Protein AF-A0A6C0HRS6-F1 (afdb_monomer)

Radius of gyration: 24.07 Å; Cα contacts (8 Å, |Δi|>4): 142; chains: 1; bounding box: 52×28×75 Å

pLDDT: mean 89.64, std 7.93, range [57.81, 97.31]

InterPro domains:
  IPR013766 Thioredoxin domain [PF00085] (24-124)
  IPR013766 Thioredoxin domain [PS51352] (4-128)
  IPR036249 Thioredoxin-like superfamily [SSF52833] (30-125)
  IPR051063 Protein Disulfide Isomerase [PTHR45672] (32-127)

Foldseek 3Di:
DDPVVVVVVVVVVVVVVVVVVVVVVVPPPPDQWEKEKEWEAEPPDPLVVVLVVQVVVLVVVPQDDPRYGYHYDYQYPNDPDPVSVVVCVVLVPPDPGWMWMATPNDIDTQPDRNGSVSVVVVCNVVHD

Nearest PDB structures (foldseek):
  7qpd-assembly1_E  TM=7.306E-01  e=5.560E-06  Homo sapiens
  4ekz-assembly1_A  TM=7.295E-01  e=5.552E-05  Homo sapiens
  5gu6-assembly1_A  TM=6.820E-01  e=5.552E-05  Homo sapiens
  2fwe-assembly1_A  TM=6.607E-01  e=1.813E-04  Escherichia coli
  3fk8-assembly1_A  TM=5.839E-01  e=8.225E-04  Xylella fastidiosa Temecula1

Sequence (128 aa):
MNIYLLGFFVFLLVLVIVGFYFLYKKQVPKGEKKAEFLFFYTDWCPHCTSAKPEWAAFKKETTTVNGYTITYNDVNCTKESATSESMMEKYKVEGFPTIKLVVNGKVYDFDSKPTKQNLTQFVNNTLH

Secondary structure (DSSP, 8-state):
--HHHHHHHHHHHHHHHHHHHHHHHHHS----EEEEEEEEE-SS-HHHHHHHHHHHHHHHH-SEETTEEEEEEEEE-SS--HHHHHHHHHHT--SSSEEEEEETTEEEE--S---HHHHHHHHHHH--

Organism: NCBI:txid1070528

Solvent-accessible surface area (backbone atoms only — not comparable to full-atom values): 7394 Å² total; per-residue (Å²): 133,60,71,67,59,55,51,50,52,52,51,51,50,50,52,51,51,53,50,49,52,54,55,52,62,70,70,54,72,82,69,83,43,54,33,39,38,38,40,39,33,41,88,81,42,73,66,26,64,66,27,50,61,28,48,52,55,39,56,74,75,52,51,66,53,83,77,24,45,50,45,79,45,80,43,65,56,67,63,86,36,77,68,46,51,52,50,32,60,76,67,67,60,89,62,71,59,38,43,37,40,37,44,90,90,44,79,44,82,58,93,64,75,61,38,39,68,52,52,54,52,50,48,59,72,70,49,118

Structure (mmCIF, N/CA/C/O backbone):
data_AF-A0A6C0HRS6-F1
#
_entry.id   AF-A0A6C0HRS6-F1
#
loop_
_atom_site.group_PDB
_atom_site.id
_atom_site.type_symbol
_atom_site.label_atom_id
_atom_site.label_alt_id
_atom_site.label_comp_id
_atom_site.label_asym_id
_atom_site.label_entity_id
_atom_site.label_seq_id
_atom_site.pdbx_PDB_ins_code
_atom_site.Cartn_x
_atom_site.Cartn_y
_atom_site.Cartn_z
_atom_site.occupancy
_atom_site.B_iso_or_equiv
_atom_site.auth_seq_id
_atom_site.auth_comp_id
_atom_site.auth_asym_id
_atom_site.auth_atom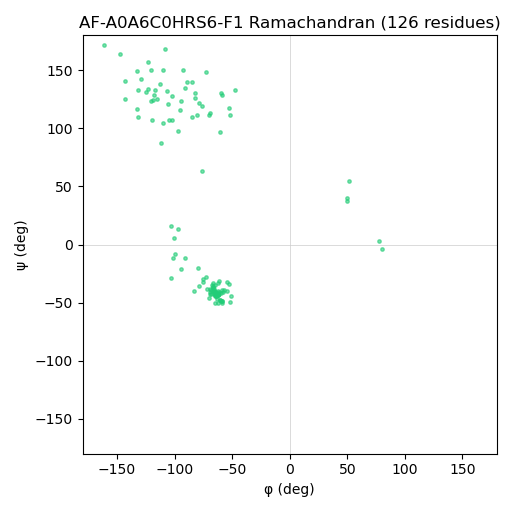_id
_atom_site.pdbx_PDB_model_num
ATOM 1 N N . MET A 1 1 ? -28.149 8.549 60.257 1.00 63.62 1 MET A N 1
ATOM 2 C CA . MET A 1 1 ? -27.810 8.877 58.854 1.00 63.62 1 MET A CA 1
ATOM 3 C C . MET A 1 1 ? -28.932 8.348 57.976 1.00 63.62 1 MET A C 1
ATOM 5 O O . MET A 1 1 ? -29.231 7.166 58.065 1.00 63.62 1 MET A O 1
ATOM 9 N N . ASN A 1 2 ? -29.640 9.217 57.256 1.00 83.12 2 ASN A N 1
ATOM 10 C CA . ASN A 1 2 ? -30.892 8.866 56.583 1.00 83.12 2 ASN A CA 1
ATOM 11 C C . ASN A 1 2 ? -30.600 8.112 55.270 1.00 83.12 2 ASN A C 1
ATOM 13 O O . ASN A 1 2 ? -29.908 8.656 54.412 1.00 83.12 2 ASN A O 1
ATOM 17 N N . ILE A 1 3 ? -31.100 6.882 55.108 1.00 83.44 3 ILE A N 1
ATOM 18 C CA . ILE A 1 3 ? -30.847 6.023 53.929 1.00 83.44 3 ILE A CA 1
ATOM 19 C C . ILE A 1 3 ? -31.208 6.733 52.608 1.00 83.44 3 ILE A C 1
ATOM 21 O O . ILE A 1 3 ? -30.515 6.587 51.603 1.00 83.44 3 ILE A O 1
ATOM 25 N N . TYR A 1 4 ? -32.228 7.595 52.645 1.00 88.69 4 TYR A N 1
ATOM 26 C CA . TYR A 1 4 ? -32.665 8.414 51.514 1.00 88.69 4 TYR A CA 1
ATOM 27 C C . TYR A 1 4 ? -31.629 9.469 51.099 1.00 88.69 4 TYR A C 1
ATOM 29 O O . TYR A 1 4 ? -31.484 9.757 49.914 1.00 88.69 4 TYR A O 1
ATOM 37 N N . LEU A 1 5 ? -30.863 10.008 52.053 1.00 87.19 5 LEU A N 1
ATOM 38 C CA . LEU A 1 5 ? -29.814 10.994 51.786 1.00 87.19 5 LEU A CA 1
ATOM 39 C C . LEU A 1 5 ? -28.611 10.348 51.085 1.00 87.19 5 LEU A C 1
ATOM 41 O O . LEU A 1 5 ? -28.045 10.934 50.167 1.00 87.19 5 LEU A O 1
ATOM 45 N N . LEU A 1 6 ? -28.262 9.117 51.478 1.00 86.62 6 LEU A N 1
ATOM 46 C CA . LEU A 1 6 ? -27.202 8.342 50.831 1.00 86.62 6 LEU A CA 1
ATOM 47 C C . LEU A 1 6 ? -27.608 7.933 49.406 1.00 86.62 6 LEU A C 1
ATOM 49 O O . LEU A 1 6 ? -26.814 8.076 48.479 1.00 86.62 6 LEU A O 1
ATOM 53 N N . GLY A 1 7 ? -28.860 7.502 49.214 1.00 87.69 7 GLY A N 1
ATOM 54 C CA . GLY A 1 7 ? -29.401 7.163 47.894 1.00 87.69 7 GLY A CA 1
ATOM 55 C C . GLY A 1 7 ? -29.431 8.354 46.932 1.00 87.69 7 GLY A C 1
ATOM 56 O O . GLY A 1 7 ? -29.034 8.218 45.776 1.00 87.69 7 GLY A O 1
ATOM 57 N N . PHE A 1 8 ? -29.818 9.538 47.418 1.00 92.50 8 PHE A N 1
ATOM 58 C CA . PHE A 1 8 ? -29.780 10.770 46.626 1.00 92.50 8 PHE A CA 1
ATOM 59 C C . PHE A 1 8 ? -28.353 11.131 46.200 1.00 92.50 8 PHE A C 1
ATOM 61 O O . PHE A 1 8 ? -28.124 11.455 45.037 1.00 92.50 8 PHE A O 1
ATOM 68 N N . PHE A 1 9 ? -27.383 11.015 47.112 1.00 92.12 9 PHE A N 1
ATOM 69 C CA . PHE A 1 9 ? -25.986 11.327 46.812 1.00 92.12 9 PHE A CA 1
ATOM 70 C C . PHE A 1 9 ? -25.400 10.380 45.760 1.00 92.12 9 PHE A C 1
ATOM 72 O O . PHE A 1 9 ? -24.741 10.838 44.832 1.00 92.12 9 PHE A O 1
ATOM 79 N N . VAL A 1 10 ? -25.694 9.078 45.854 1.00 92.56 10 VAL A N 1
ATOM 80 C CA . VAL A 1 10 ? -25.269 8.074 44.865 1.00 92.56 10 VAL A CA 1
ATOM 81 C C . VAL A 1 10 ? -25.908 8.339 43.504 1.00 92.56 10 VAL A C 1
ATOM 83 O O . VAL A 1 10 ? -25.214 8.317 42.492 1.00 92.56 10 VAL A O 1
ATOM 86 N N . PHE A 1 11 ? -27.206 8.644 43.464 1.00 93.25 11 PHE A N 1
ATOM 87 C CA . PHE A 1 11 ? -27.900 8.960 42.216 1.00 93.25 11 PHE A CA 1
ATOM 88 C C . PHE A 1 11 ? -27.320 10.208 41.539 1.00 93.25 11 PHE A C 1
ATOM 90 O O . PHE A 1 11 ? -27.067 10.201 40.336 1.00 93.25 11 PHE A O 1
ATOM 97 N N . LEU A 1 12 ? -27.032 11.254 42.315 1.00 92.50 12 LEU A N 1
ATOM 98 C CA . LEU A 1 12 ? -26.431 12.487 41.812 1.00 92.50 12 LEU A CA 1
ATOM 99 C C . LEU A 1 12 ? -25.003 12.240 41.301 1.00 92.50 12 LEU A C 1
ATOM 101 O O . LEU A 1 12 ? -24.641 12.738 40.239 1.00 92.50 12 LEU A O 1
ATOM 105 N N . LEU A 1 13 ? -24.230 11.390 41.982 1.00 93.06 13 LEU A N 1
ATOM 106 C CA . LEU A 1 13 ? -22.906 10.948 41.532 1.00 93.06 13 LEU A CA 1
ATOM 107 C C . LEU A 1 13 ? -22.987 10.183 40.204 1.00 93.06 13 LEU A C 1
ATOM 109 O O . LEU A 1 13 ? -22.210 10.457 39.294 1.00 93.06 13 LEU A O 1
ATOM 113 N N . VAL A 1 14 ? -23.958 9.278 40.055 1.00 94.19 14 VAL A N 1
ATOM 114 C CA . VAL A 1 14 ? -24.191 8.543 38.803 1.00 94.19 14 VAL A CA 1
ATOM 115 C C . VAL A 1 14 ? -24.588 9.496 37.678 1.00 94.19 14 VAL A C 1
ATOM 117 O O . VAL A 1 14 ? -24.040 9.390 36.585 1.00 94.19 14 VAL A O 1
ATOM 120 N N . LEU A 1 15 ? -25.474 10.463 37.930 1.00 93.62 15 LEU A N 1
ATOM 121 C CA . LEU A 1 15 ? -25.848 11.465 36.928 1.00 93.62 15 LEU A CA 1
ATOM 122 C C . LEU A 1 15 ? -24.661 12.334 36.506 1.00 93.62 15 LEU A C 1
ATOM 124 O O . LEU A 1 15 ? -24.497 12.604 35.317 1.00 93.62 15 LEU A O 1
ATOM 128 N N . VAL A 1 16 ? -23.808 12.729 37.452 1.00 94.00 16 VAL A N 1
ATOM 129 C CA . VAL A 1 16 ? -22.580 13.478 37.161 1.00 94.00 16 VAL A CA 1
ATOM 130 C C . VAL A 1 16 ? -21.607 12.625 36.348 1.00 94.00 16 VAL A C 1
ATOM 132 O O . VAL A 1 16 ? -21.085 13.109 35.349 1.00 94.00 16 VAL A O 1
ATOM 135 N N . ILE A 1 17 ? -21.409 11.351 36.700 1.00 92.81 17 ILE A N 1
ATOM 136 C CA . ILE A 1 17 ? -20.534 10.427 35.960 1.00 92.81 17 ILE A CA 1
ATOM 137 C C . ILE A 1 17 ? -21.060 10.189 34.541 1.00 92.81 17 ILE A C 1
ATOM 139 O O . ILE A 1 17 ? -20.293 10.274 33.586 1.00 92.81 17 ILE A O 1
ATOM 143 N N . VAL A 1 18 ? -22.358 9.922 34.377 1.00 92.31 18 VAL A N 1
ATOM 144 C CA . VAL A 1 18 ? -22.983 9.691 33.065 1.00 92.31 18 VAL A CA 1
ATOM 145 C C . VAL A 1 18 ? -22.943 10.962 32.219 1.00 92.31 18 VAL A C 1
ATOM 147 O O . VAL A 1 18 ? -22.597 10.904 31.039 1.00 92.31 18 VAL A O 1
ATOM 150 N N . GLY A 1 19 ? -23.233 12.119 32.819 1.00 91.12 19 GLY A N 1
ATOM 151 C CA . GLY A 1 19 ? -23.128 13.418 32.161 1.00 91.12 19 GLY A CA 1
ATOM 152 C C . GLY A 1 19 ? -21.700 13.703 31.701 1.00 91.12 19 GLY A C 1
ATOM 153 O O . GLY A 1 19 ? -21.480 14.036 30.538 1.00 91.12 19 GLY A O 1
ATOM 154 N N . PHE A 1 20 ? -20.715 13.490 32.574 1.00 88.69 20 PHE A N 1
ATOM 155 C CA . PHE A 1 20 ? -19.303 13.671 32.249 1.00 88.69 20 PHE A CA 1
ATOM 156 C C . PHE A 1 20 ? -18.828 12.681 31.177 1.00 88.69 20 PHE A C 1
ATOM 158 O O . PHE A 1 20 ? -18.142 13.082 30.242 1.00 88.69 20 PHE A O 1
ATOM 165 N N . TYR A 1 21 ? -19.261 11.417 31.234 1.00 87.88 21 TYR A N 1
ATOM 166 C CA . TYR A 1 21 ? -18.993 10.409 30.204 1.00 87.88 21 TYR A CA 1
ATOM 167 C C . TYR A 1 21 ? -19.552 10.828 28.834 1.00 87.88 21 TYR A C 1
ATOM 169 O O . TYR A 1 21 ? -18.881 10.693 27.807 1.00 87.88 21 TYR A O 1
ATOM 177 N N . PHE A 1 22 ? -20.760 11.395 28.806 1.00 87.81 22 PHE A N 1
ATOM 178 C CA . PHE A 1 22 ? -21.386 11.875 27.575 1.00 87.81 22 PHE A CA 1
ATOM 179 C C . PHE A 1 22 ? -20.679 13.117 27.008 1.00 87.81 22 PHE A C 1
ATOM 181 O O . PHE A 1 22 ? -20.454 13.204 25.798 1.00 87.81 22 PHE A O 1
ATOM 188 N N . LEU A 1 23 ? -20.273 14.054 27.873 1.00 85.81 23 LEU A N 1
ATOM 189 C CA . LEU A 1 23 ? -19.489 15.232 27.487 1.00 85.81 23 LEU A CA 1
ATOM 190 C C . LEU A 1 23 ? -18.095 14.850 26.972 1.00 85.81 23 LEU A C 1
ATOM 192 O O . LEU A 1 23 ? -17.666 15.375 25.944 1.00 85.81 23 LEU A O 1
ATOM 196 N N . TYR A 1 24 ? -17.435 13.886 27.618 1.00 81.00 24 TYR A N 1
ATOM 197 C CA . TYR A 1 24 ? -16.139 13.355 27.199 1.00 81.00 24 TYR A CA 1
ATOM 198 C C . TYR A 1 24 ? -16.215 12.742 25.794 1.00 81.00 24 TYR A C 1
ATOM 200 O O . TYR A 1 24 ? -15.433 13.102 24.917 1.00 81.00 24 TYR A O 1
ATOM 208 N N . LYS A 1 25 ? -17.226 11.905 25.517 1.00 77.81 25 LYS A N 1
ATOM 209 C CA . LYS A 1 25 ? -17.429 11.300 24.187 1.00 77.81 25 LYS A CA 1
ATOM 210 C C . LYS A 1 25 ? -17.667 12.336 23.081 1.00 77.81 25 LYS A C 1
ATOM 212 O O . LYS A 1 25 ? -17.284 12.097 21.940 1.00 77.81 25 LYS A O 1
ATOM 217 N N . LYS A 1 26 ? -18.287 13.480 23.395 1.00 77.19 26 LYS A N 1
ATOM 218 C CA . LYS A 1 26 ? -18.566 14.547 22.417 1.00 77.19 26 LYS A CA 1
ATOM 219 C C . LYS A 1 26 ? -17.307 15.317 21.996 1.00 77.19 26 LYS A C 1
ATOM 221 O O . LYS A 1 26 ? -17.276 15.844 20.889 1.00 77.19 26 LYS A O 1
ATOM 226 N N . GLN A 1 27 ? -16.293 15.387 22.859 1.00 69.38 27 GLN A N 1
ATOM 227 C CA . GLN A 1 27 ? -15.038 16.096 22.586 1.00 69.38 27 GLN A CA 1
ATOM 228 C C . GLN A 1 27 ? -13.954 15.222 21.950 1.00 69.38 27 GLN A C 1
ATOM 230 O O . GLN A 1 27 ? -12.970 15.769 21.463 1.00 69.38 27 GLN A O 1
ATOM 235 N N . VAL A 1 28 ? -14.115 13.894 21.912 1.00 64.12 28 VAL A N 1
ATOM 236 C CA . VAL A 1 28 ? -13.189 13.022 21.180 1.00 64.12 28 VAL A CA 1
ATOM 237 C C . VAL A 1 28 ? -13.392 13.269 19.680 1.00 64.12 28 VAL A C 1
ATOM 239 O O . VAL A 1 28 ? -14.454 12.915 19.155 1.00 64.12 28 VAL A O 1
ATOM 242 N N . PRO A 1 29 ? -12.423 13.877 18.965 1.00 57.81 29 PRO A N 1
ATOM 243 C CA . PRO A 1 29 ? -12.537 14.039 17.527 1.00 57.81 29 PRO A CA 1
ATOM 244 C C . PRO A 1 29 ? -12.684 12.648 16.915 1.00 57.81 29 PRO A C 1
ATOM 246 O O . PRO A 1 29 ? -11.912 11.736 17.216 1.00 57.81 29 PRO A O 1
ATOM 249 N N . LYS A 1 30 ? -13.711 12.473 16.079 1.00 59.50 30 LYS A N 1
ATOM 250 C CA . LYS A 1 30 ? -13.896 11.269 15.268 1.00 59.50 30 LYS A CA 1
ATOM 251 C C . LYS A 1 30 ? -12.660 11.181 14.373 1.00 59.50 30 LYS A C 1
ATOM 253 O O . LYS A 1 30 ? -12.571 11.927 13.404 1.00 59.50 30 LYS A O 1
ATOM 258 N N . GLY A 1 31 ? -11.676 10.390 14.804 1.00 62.19 31 GLY A N 1
ATOM 259 C CA . GLY A 1 31 ? -10.326 10.394 14.249 1.00 62.19 31 GLY A CA 1
ATOM 260 C C . GLY A 1 31 ? -10.360 10.345 12.729 1.00 62.19 31 GLY A C 1
ATOM 261 O O . GLY A 1 31 ? -11.129 9.576 12.151 1.00 62.19 31 GLY A O 1
ATOM 262 N N . GLU A 1 32 ? -9.567 11.209 12.099 1.00 69.19 32 GLU A N 1
ATOM 263 C CA . GLU A 1 32 ? -9.405 11.232 10.652 1.00 69.19 32 GLU A CA 1
ATOM 264 C C . GLU A 1 32 ? -9.037 9.818 10.186 1.00 69.19 32 GLU A C 1
ATOM 266 O O . GLU A 1 32 ? -8.028 9.251 10.614 1.00 69.19 32 GLU A O 1
ATOM 271 N N . LYS A 1 33 ? -9.904 9.213 9.372 1.00 87.06 33 LYS A N 1
ATOM 272 C CA . LYS A 1 33 ? -9.693 7.863 8.861 1.00 87.06 33 LYS A CA 1
ATOM 273 C C . LYS A 1 33 ? -8.522 7.930 7.874 1.00 87.06 33 LYS A C 1
ATOM 275 O O . LYS A 1 33 ? -8.635 8.568 6.833 1.00 87.06 33 LYS A O 1
ATOM 280 N N . LYS A 1 34 ? -7.388 7.308 8.201 1.00 91.38 34 LYS A N 1
ATOM 281 C CA . LYS A 1 34 ? -6.186 7.308 7.349 1.00 91.38 34 LYS A CA 1
ATOM 282 C C . LYS A 1 34 ? -5.913 5.914 6.814 1.00 91.38 34 LYS A C 1
ATOM 284 O O . LYS A 1 34 ? -6.034 4.930 7.547 1.00 91.38 34 LYS A O 1
ATOM 289 N N . ALA A 1 35 ? -5.545 5.855 5.544 1.00 94.88 35 ALA A N 1
ATOM 290 C CA . ALA A 1 35 ? -5.102 4.646 4.879 1.00 94.88 35 ALA A CA 1
ATOM 291 C C . ALA A 1 35 ? -3.807 4.944 4.113 1.00 94.88 35 ALA A C 1
ATOM 293 O O . ALA A 1 35 ? -3.723 5.947 3.412 1.00 94.88 35 ALA A O 1
ATOM 294 N N . GLU A 1 36 ? -2.796 4.093 4.252 1.00 96.38 36 GLU A N 1
ATOM 295 C CA . GLU A 1 36 ? -1.504 4.253 3.585 1.00 96.38 36 GLU A CA 1
ATOM 296 C C . GLU A 1 36 ? -1.245 3.070 2.660 1.00 96.38 36 GLU A C 1
ATOM 298 O O . GLU A 1 36 ? -1.236 1.918 3.085 1.00 96.38 36 GLU A O 1
ATOM 303 N N . PHE A 1 37 ? -1.004 3.358 1.392 1.00 97.31 37 PHE A N 1
ATOM 304 C CA . PHE A 1 37 ? -0.531 2.387 0.427 1.00 97.31 37 PHE A CA 1
ATOM 305 C C . PHE A 1 37 ? 0.994 2.362 0.383 1.00 97.31 37 PHE A C 1
ATOM 307 O O . PHE A 1 37 ? 1.636 3.404 0.267 1.00 97.31 37 PHE A O 1
ATOM 314 N N . LEU A 1 38 ? 1.554 1.158 0.379 1.00 96.88 38 LEU A N 1
ATOM 315 C CA . LEU A 1 38 ? 2.977 0.891 0.232 1.00 96.88 38 LEU A CA 1
ATOM 316 C C . LEU A 1 38 ? 3.201 0.133 -1.072 1.00 96.88 38 LEU A C 1
ATOM 318 O O . LEU A 1 38 ? 2.595 -0.919 -1.275 1.00 96.88 38 LEU A O 1
ATOM 322 N N . PHE A 1 39 ? 4.072 0.647 -1.937 1.00 96.12 39 PHE A N 1
ATOM 323 C CA . PHE A 1 39 ? 4.454 -0.011 -3.183 1.00 96.12 39 PHE A CA 1
ATOM 324 C C . PHE A 1 39 ? 5.949 -0.289 -3.203 1.00 96.12 39 PHE A C 1
ATOM 326 O O . PHE A 1 39 ? 6.757 0.621 -3.367 1.00 96.12 39 PHE A O 1
ATOM 333 N N . PHE A 1 40 ? 6.307 -1.558 -3.052 1.00 95.38 40 PHE A N 1
ATOM 334 C CA . PHE A 1 40 ? 7.682 -2.032 -3.087 1.00 95.38 40 PHE A CA 1
ATOM 335 C C . PHE A 1 40 ? 8.021 -2.497 -4.498 1.00 95.38 40 PHE A C 1
ATOM 337 O O . PHE A 1 40 ? 7.346 -3.373 -5.050 1.00 95.38 40 PHE A O 1
ATOM 344 N N . TYR A 1 41 ? 9.068 -1.925 -5.084 1.00 93.62 41 TYR A N 1
ATOM 345 C CA . TYR A 1 41 ? 9.468 -2.229 -6.455 1.00 93.62 41 TYR A CA 1
ATOM 346 C C . TYR A 1 41 ? 10.981 -2.136 -6.653 1.00 93.62 41 TYR A C 1
ATOM 348 O O . TYR A 1 41 ? 11.698 -1.513 -5.871 1.00 93.62 41 TYR A O 1
ATOM 356 N N . THR A 1 42 ? 11.453 -2.710 -7.759 1.00 90.62 42 THR A N 1
ATOM 357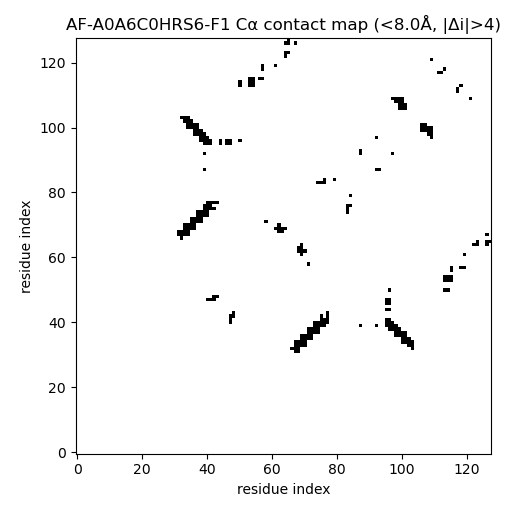 C CA . THR A 1 42 ? 12.815 -2.512 -8.272 1.00 90.62 42 THR A CA 1
ATOM 358 C C . THR A 1 42 ? 12.773 -1.985 -9.706 1.00 90.62 42 THR A C 1
ATOM 360 O O . THR A 1 42 ? 11.774 -2.133 -10.418 1.00 90.62 42 THR A O 1
ATOM 363 N N . ASP A 1 43 ? 13.843 -1.327 -10.145 1.00 85.94 43 ASP A N 1
ATOM 364 C CA . ASP A 1 43 ? 13.911 -0.661 -11.449 1.00 85.94 43 ASP A CA 1
ATOM 365 C C . ASP A 1 43 ? 14.191 -1.620 -12.611 1.00 85.94 43 ASP A C 1
ATOM 367 O O . ASP A 1 43 ? 13.868 -1.303 -13.752 1.00 85.94 43 ASP A O 1
ATOM 371 N N . TRP A 1 44 ? 14.729 -2.806 -12.324 1.00 80.25 44 TRP A N 1
ATOM 372 C CA . TRP A 1 44 ? 15.070 -3.833 -13.312 1.00 80.25 44 TRP A CA 1
ATOM 373 C C . TRP A 1 44 ? 14.022 -4.950 -13.436 1.00 80.25 44 TRP A C 1
ATOM 375 O O . TRP A 1 44 ? 14.130 -5.788 -14.329 1.00 80.25 44 TRP A O 1
ATOM 385 N N . CYS A 1 45 ? 13.005 -4.996 -12.566 1.00 84.25 45 CYS A N 1
ATOM 386 C CA . CYS A 1 45 ? 12.009 -6.066 -12.600 1.00 84.25 45 CYS A CA 1
ATOM 387 C C . CYS A 1 45 ? 11.001 -5.857 -13.753 1.00 84.25 45 CYS A C 1
ATOM 389 O O . CYS A 1 45 ? 10.247 -4.877 -13.738 1.00 84.25 45 CYS A O 1
ATOM 391 N N . PRO A 1 46 ? 10.899 -6.787 -14.725 1.00 79.31 46 PRO A N 1
ATOM 392 C CA . PRO A 1 46 ? 10.005 -6.640 -15.878 1.00 79.31 46 PRO A CA 1
ATOM 393 C C . PRO A 1 46 ? 8.523 -6.569 -15.476 1.00 79.31 46 PRO A C 1
ATOM 395 O O . PRO A 1 46 ? 7.746 -5.831 -16.084 1.00 79.31 46 PRO A O 1
ATOM 398 N N . HIS A 1 47 ? 8.130 -7.263 -14.403 1.00 79.06 47 HIS A N 1
ATOM 399 C CA . HIS A 1 47 ? 6.774 -7.182 -13.853 1.00 79.06 47 HIS A CA 1
ATOM 400 C C . HIS A 1 47 ? 6.479 -5.804 -13.239 1.00 79.06 47 HIS A C 1
ATOM 402 O O . HIS A 1 47 ? 5.369 -5.288 -13.397 1.00 79.06 47 HIS A O 1
ATOM 408 N N . CYS A 1 48 ? 7.478 -5.158 -12.624 1.00 82.56 48 CYS A N 1
ATOM 409 C CA . CYS A 1 48 ? 7.346 -3.806 -12.073 1.00 82.56 48 CYS A CA 1
ATOM 410 C C . CYS A 1 48 ? 7.142 -2.757 -13.171 1.00 82.56 48 CYS A C 1
ATOM 412 O O . CYS A 1 48 ? 6.345 -1.839 -12.990 1.00 82.56 48 CYS A O 1
ATOM 414 N N . THR A 1 49 ? 7.793 -2.908 -14.328 1.00 83.31 49 THR A N 1
ATOM 415 C CA . THR A 1 49 ? 7.634 -1.986 -15.465 1.00 83.31 49 THR A CA 1
ATOM 416 C C . THR A 1 49 ? 6.179 -1.874 -15.918 1.00 83.31 49 THR A C 1
ATOM 418 O O . THR A 1 49 ? 5.710 -0.773 -16.191 1.00 83.31 49 THR A O 1
ATOM 421 N N . SER A 1 50 ? 5.440 -2.989 -15.929 1.00 87.69 50 SER A N 1
ATOM 422 C CA . SER A 1 50 ? 4.009 -2.991 -16.268 1.00 87.69 50 SER A CA 1
ATOM 423 C C . SER A 1 50 ? 3.108 -2.439 -15.155 1.00 87.69 50 SER A C 1
ATOM 425 O O . SER A 1 50 ? 2.070 -1.852 -15.443 1.00 87.69 50 SER A O 1
ATOM 427 N N . ALA A 1 51 ? 3.514 -2.586 -13.890 1.00 90.81 51 ALA A N 1
ATOM 428 C CA . ALA A 1 51 ? 2.745 -2.139 -12.731 1.00 90.81 51 ALA A CA 1
ATOM 429 C C . ALA A 1 51 ? 2.860 -0.626 -12.488 1.00 90.81 51 ALA A C 1
ATOM 431 O O . ALA A 1 51 ? 1.894 0.009 -12.081 1.00 90.81 51 ALA A O 1
ATOM 432 N N . LYS A 1 52 ? 4.031 -0.031 -12.753 1.00 91.44 52 LYS A N 1
ATOM 433 C CA . LYS A 1 52 ? 4.307 1.403 -12.548 1.00 91.44 52 LYS A CA 1
ATOM 434 C C . LYS A 1 52 ? 3.271 2.352 -13.193 1.00 91.44 52 LYS A C 1
ATOM 436 O O . LYS A 1 52 ? 2.802 3.243 -12.482 1.00 91.44 52 LYS A O 1
ATOM 441 N N . PRO A 1 53 ? 2.889 2.219 -14.482 1.00 94.25 53 PRO A N 1
ATOM 442 C CA . PRO A 1 53 ? 1.907 3.123 -15.091 1.00 94.25 53 PRO A CA 1
ATOM 443 C C . PRO A 1 53 ? 0.502 2.966 -14.494 1.00 94.25 53 PRO A C 1
ATOM 445 O O . PRO A 1 53 ? -0.163 3.965 -14.225 1.00 94.25 53 PRO A O 1
ATOM 448 N N . GLU A 1 54 ? 0.075 1.732 -14.223 1.00 95.44 54 GLU A N 1
ATOM 449 C CA . GLU A 1 54 ? -1.212 1.432 -13.581 1.00 95.44 54 GLU A CA 1
ATOM 450 C C . GLU A 1 54 ? -1.268 1.985 -12.152 1.00 95.44 54 GLU A C 1
ATOM 452 O O . GLU A 1 54 ? -2.247 2.621 -11.760 1.00 95.44 54 GLU A O 1
ATOM 457 N N . TRP A 1 55 ? -0.178 1.815 -11.398 1.00 95.38 55 TRP A N 1
ATOM 458 C CA . TRP A 1 55 ? -0.002 2.380 -10.065 1.00 95.38 55 TRP A CA 1
ATOM 459 C C . TRP A 1 55 ? -0.110 3.904 -10.087 1.00 95.38 55 TRP A C 1
ATOM 461 O O . TRP A 1 55 ? -0.887 4.485 -9.334 1.00 95.38 55 TRP A O 1
ATOM 471 N N . ALA A 1 56 ? 0.616 4.572 -10.986 1.00 94.94 56 ALA A N 1
ATOM 472 C CA . ALA A 1 56 ? 0.574 6.027 -11.108 1.00 94.94 56 ALA A CA 1
ATOM 473 C C . ALA A 1 56 ? -0.831 6.546 -11.468 1.00 94.94 56 ALA A C 1
ATOM 475 O O . ALA A 1 56 ? -1.283 7.539 -10.892 1.00 94.94 56 ALA A O 1
ATOM 476 N N . ALA A 1 57 ? -1.537 5.864 -12.378 1.0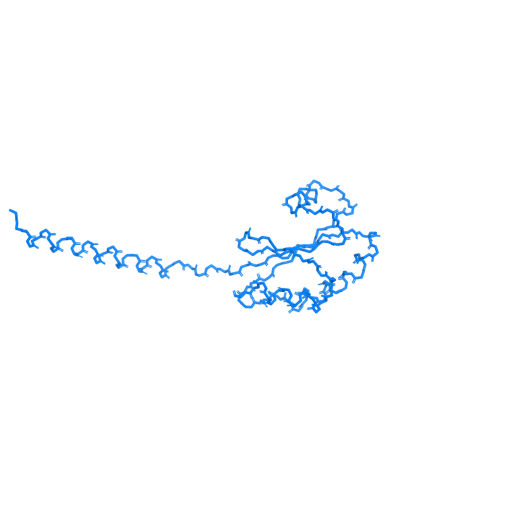0 95.00 57 ALA A N 1
ATOM 477 C CA . ALA A 1 57 ? -2.911 6.203 -12.739 1.00 95.00 57 ALA A CA 1
ATOM 478 C C . ALA A 1 57 ? -3.873 6.033 -11.551 1.00 95.00 57 ALA A C 1
ATOM 480 O O . ALA A 1 57 ? -4.676 6.924 -11.276 1.00 95.00 57 ALA A O 1
ATOM 481 N N . PHE A 1 58 ? -3.747 4.932 -10.806 1.00 95.75 58 PHE A N 1
ATOM 482 C CA . PHE A 1 58 ? -4.524 4.684 -9.592 1.00 95.75 58 PHE A CA 1
ATOM 483 C C . PHE A 1 58 ? -4.316 5.783 -8.538 1.00 95.75 58 PHE A C 1
ATOM 485 O O . PHE A 1 58 ? -5.296 6.359 -8.060 1.00 95.75 58 PHE A O 1
ATOM 492 N N . LYS A 1 59 ? -3.056 6.139 -8.245 1.00 95.81 59 LYS A N 1
ATOM 493 C CA . LYS A 1 59 ? -2.705 7.191 -7.274 1.00 95.81 59 LYS A CA 1
ATOM 494 C C . LYS A 1 59 ? -3.312 8.544 -7.611 1.00 95.81 59 LYS A C 1
ATOM 496 O O . LYS A 1 59 ? -3.765 9.260 -6.723 1.00 95.81 59 LYS A O 1
ATOM 501 N N . LYS A 1 60 ? -3.303 8.903 -8.896 1.00 94.19 60 LYS A N 1
ATOM 502 C CA . LYS A 1 60 ? -3.810 10.194 -9.369 1.00 94.19 60 LYS A CA 1
ATOM 503 C C . LYS A 1 60 ? -5.315 10.344 -9.145 1.00 94.19 60 LYS A C 1
ATOM 505 O O . LYS A 1 60 ? -5.779 11.448 -8.884 1.00 94.19 60 LYS A O 1
ATOM 510 N N . GLU A 1 61 ? -6.067 9.257 -9.273 1.00 92.44 61 GLU A N 1
ATOM 511 C CA . GLU A 1 61 ? -7.531 9.284 -9.188 1.00 92.44 61 GLU A CA 1
ATOM 512 C C . GLU A 1 61 ? -8.063 8.971 -7.789 1.00 92.44 61 GLU A C 1
ATOM 514 O O . GLU A 1 61 ? -9.182 9.350 -7.453 1.00 92.44 61 GLU A O 1
ATOM 519 N N . THR A 1 62 ? -7.261 8.308 -6.959 1.00 91.44 62 THR A N 1
ATOM 520 C CA . THR A 1 62 ? -7.708 7.781 -5.671 1.00 91.44 62 THR A CA 1
ATOM 521 C C . THR A 1 62 ? -7.039 8.549 -4.536 1.00 91.44 62 THR A C 1
ATOM 523 O O . THR A 1 62 ? -5.988 8.165 -4.040 1.00 91.44 62 THR A O 1
ATOM 526 N N . THR A 1 63 ? -7.629 9.660 -4.109 1.00 90.00 63 THR A N 1
ATOM 527 C CA . THR A 1 63 ? -7.121 10.453 -2.968 1.00 90.00 63 THR A CA 1
ATOM 528 C C . THR A 1 63 ? -7.935 10.232 -1.698 1.00 90.00 63 THR A C 1
ATOM 530 O O . THR A 1 63 ? -7.408 10.320 -0.589 1.00 90.00 63 THR A O 1
ATOM 533 N N . THR A 1 64 ? -9.220 9.910 -1.857 1.00 90.81 64 THR A N 1
ATOM 534 C CA . THR A 1 64 ? -10.142 9.622 -0.759 1.00 90.81 64 THR A CA 1
ATOM 535 C C . THR A 1 64 ? -11.109 8.509 -1.151 1.00 90.81 64 THR A C 1
ATOM 537 O O . THR A 1 64 ? -11.566 8.457 -2.291 1.00 90.81 64 THR A O 1
ATOM 540 N N . VAL A 1 65 ? -11.423 7.613 -0.213 1.00 91.06 65 VAL A N 1
ATOM 541 C CA . VAL A 1 65 ? -12.399 6.522 -0.400 1.00 91.06 65 VAL A CA 1
ATOM 542 C C . VAL A 1 65 ? -13.165 6.337 0.905 1.00 91.06 65 VAL A C 1
ATOM 544 O O . VAL A 1 65 ? -12.548 6.163 1.949 1.00 91.06 65 VAL A O 1
ATOM 547 N N . ASN A 1 66 ? -14.500 6.398 0.883 1.00 88.31 66 ASN A N 1
ATOM 548 C CA . ASN A 1 66 ? -15.365 6.171 2.058 1.00 88.31 66 ASN A CA 1
ATOM 549 C C . ASN A 1 66 ? -14.961 6.967 3.322 1.00 88.31 66 ASN A C 1
ATOM 551 O O . ASN A 1 66 ? -15.034 6.490 4.458 1.00 88.31 66 ASN A O 1
ATOM 555 N N . GLY A 1 67 ? -14.515 8.212 3.115 1.00 87.56 67 GLY A N 1
ATOM 556 C CA . GLY A 1 67 ? -14.054 9.114 4.174 1.00 87.56 67 GLY A CA 1
ATOM 557 C C . GLY A 1 67 ? -12.648 8.822 4.708 1.00 87.56 67 GLY A C 1
ATOM 558 O O . GLY A 1 67 ? -12.227 9.500 5.641 1.00 87.56 67 GLY A O 1
ATOM 559 N N . TYR A 1 68 ? -11.932 7.844 4.143 1.00 92.19 68 TYR A N 1
ATOM 560 C CA . TYR A 1 68 ? -10.504 7.642 4.371 1.00 92.19 68 TYR A CA 1
ATOM 561 C C . TYR A 1 68 ? -9.688 8.572 3.475 1.00 92.19 68 TYR A C 1
ATOM 563 O O . TYR A 1 68 ? -9.892 8.588 2.260 1.00 92.19 68 TYR A O 1
ATOM 571 N N . THR A 1 69 ? -8.734 9.291 4.060 1.00 92.62 69 THR A N 1
ATOM 572 C CA . THR A 1 69 ? -7.669 9.986 3.327 1.00 92.62 69 THR A CA 1
ATOM 573 C C . THR A 1 69 ? -6.570 8.984 3.002 1.00 92.62 69 THR A C 1
ATOM 575 O O . THR A 1 69 ? -6.070 8.305 3.906 1.00 92.62 69 THR A O 1
ATOM 578 N N . ILE A 1 70 ? -6.202 8.887 1.723 1.00 94.62 70 ILE A N 1
ATOM 579 C CA . ILE A 1 70 ? -5.222 7.915 1.242 1.00 94.62 70 ILE A CA 1
ATOM 580 C C . ILE A 1 70 ? -3.869 8.589 1.018 1.00 94.62 70 ILE A C 1
ATOM 582 O O . ILE A 1 70 ? -3.765 9.582 0.299 1.00 94.62 70 ILE A O 1
ATOM 586 N N . THR A 1 71 ? -2.823 8.018 1.608 1.00 95.25 71 THR A N 1
ATOM 587 C CA . THR A 1 71 ? -1.425 8.385 1.361 1.00 95.25 71 THR A CA 1
ATOM 588 C C . THR A 1 71 ? -0.707 7.272 0.612 1.00 95.25 71 THR A C 1
ATOM 590 O O . THR A 1 71 ? -1.031 6.098 0.769 1.00 95.25 71 THR A O 1
ATOM 593 N N . TYR A 1 72 ? 0.288 7.634 -0.193 1.00 96.12 72 TYR A N 1
ATOM 594 C CA . TYR A 1 72 ? 1.051 6.690 -1.005 1.00 96.12 72 TYR A CA 1
ATOM 595 C C . TYR A 1 72 ? 2.532 6.791 -0.691 1.00 96.12 72 TYR A C 1
ATOM 597 O O . TYR A 1 72 ? 3.082 7.892 -0.657 1.00 96.12 72 TYR A O 1
ATOM 605 N N . ASN A 1 73 ? 3.167 5.642 -0.519 1.00 95.56 73 ASN A N 1
ATOM 606 C CA . ASN A 1 73 ? 4.578 5.527 -0.222 1.00 95.56 73 ASN A CA 1
ATOM 607 C C . ASN A 1 73 ? 5.210 4.488 -1.157 1.00 95.56 73 ASN A C 1
ATOM 609 O O . ASN A 1 73 ? 4.931 3.290 -1.088 1.00 95.56 73 ASN A O 1
ATOM 613 N N . ASP A 1 74 ? 6.030 4.985 -2.077 1.00 94.19 74 ASP A N 1
ATOM 614 C CA . ASP A 1 74 ? 6.722 4.188 -3.080 1.00 94.19 74 ASP A CA 1
ATOM 615 C C . ASP A 1 74 ? 8.131 3.869 -2.555 1.00 94.19 74 ASP A C 1
ATOM 617 O O . ASP A 1 74 ? 8.959 4.764 -2.382 1.00 94.19 74 ASP A O 1
ATOM 621 N N . VAL A 1 75 ? 8.421 2.592 -2.318 1.00 93.31 75 VAL A N 1
ATOM 622 C CA . VAL A 1 75 ? 9.701 2.125 -1.778 1.00 93.31 75 VAL A CA 1
ATOM 623 C C . VAL A 1 75 ? 10.510 1.485 -2.903 1.00 93.31 75 VAL A C 1
ATOM 625 O O . VAL A 1 75 ? 10.207 0.382 -3.363 1.00 93.31 75 VAL A O 1
ATOM 628 N N . ASN A 1 76 ? 11.551 2.191 -3.349 1.00 92.19 76 ASN A N 1
ATOM 629 C CA . ASN A 1 76 ? 12.509 1.662 -4.315 1.00 92.19 76 ASN A CA 1
ATOM 630 C C . ASN A 1 76 ? 13.537 0.774 -3.601 1.00 92.19 76 ASN A C 1
ATOM 632 O O . ASN A 1 76 ? 14.388 1.273 -2.867 1.00 92.19 76 ASN A O 1
ATOM 636 N N . CYS A 1 77 ? 13.483 -0.526 -3.869 1.00 89.38 77 CYS A N 1
ATOM 637 C CA . CYS A 1 77 ? 14.370 -1.538 -3.297 1.00 89.38 77 CYS A CA 1
ATOM 638 C C . CYS A 1 77 ? 15.547 -1.898 -4.226 1.00 89.38 77 CYS A C 1
ATOM 640 O O . CYS A 1 77 ? 16.213 -2.902 -4.018 1.00 89.38 77 CYS A O 1
ATOM 642 N N . THR A 1 78 ? 15.806 -1.110 -5.279 1.00 86.12 78 THR A N 1
ATOM 643 C CA . THR A 1 78 ? 16.907 -1.361 -6.236 1.00 86.12 78 THR A CA 1
ATOM 644 C C . THR A 1 78 ? 18.280 -1.135 -5.618 1.00 86.12 78 THR A C 1
ATOM 646 O O . THR A 1 78 ? 19.233 -1.836 -5.946 1.00 86.12 78 THR A O 1
ATOM 649 N N . LYS A 1 79 ? 18.393 -0.113 -4.770 1.00 78.69 79 LYS A N 1
ATOM 650 C CA . LYS A 1 79 ? 19.595 0.173 -3.994 1.00 78.69 79 LYS A CA 1
ATOM 651 C C . LYS A 1 79 ? 19.244 -0.136 -2.553 1.00 78.69 79 LYS A C 1
ATOM 653 O O . LYS A 1 79 ? 18.493 0.622 -1.944 1.00 78.69 79 LYS A O 1
ATOM 658 N N . GLU A 1 80 ? 19.739 -1.266 -2.068 1.00 76.00 80 GLU A N 1
ATOM 659 C CA . GLU A 1 80 ? 19.614 -1.667 -0.672 1.00 76.00 80 GLU A CA 1
ATOM 660 C C . GLU A 1 80 ? 20.111 -0.517 0.215 1.00 76.00 80 GLU A C 1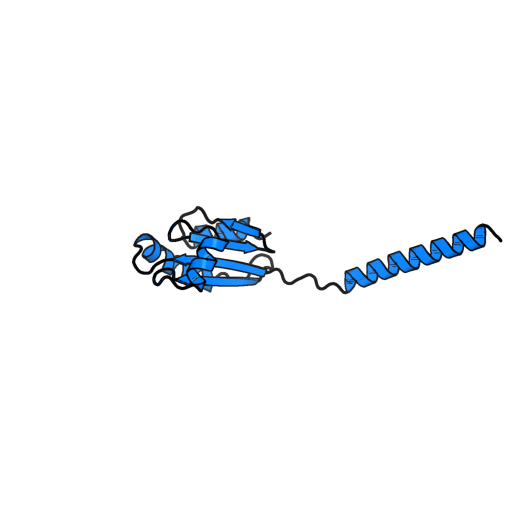
ATOM 662 O O . GLU A 1 80 ? 21.264 -0.088 0.163 1.00 76.00 80 GLU A O 1
ATOM 667 N N . SER A 1 81 ? 19.165 0.090 0.920 1.00 85.81 81 SER A N 1
ATOM 668 C CA . SER A 1 81 ? 19.383 1.129 1.911 1.00 85.81 81 SER A CA 1
ATOM 669 C C . SER A 1 81 ? 18.835 0.620 3.235 1.00 85.81 81 SER A C 1
ATOM 671 O O . SER A 1 81 ? 17.825 -0.087 3.249 1.00 85.81 81 SER A O 1
ATOM 673 N N . ALA A 1 82 ? 19.417 1.055 4.352 1.00 86.50 82 ALA A N 1
ATOM 674 C CA . ALA A 1 82 ? 18.930 0.670 5.679 1.00 86.50 82 ALA A CA 1
ATOM 675 C C . ALA A 1 82 ? 17.417 0.937 5.852 1.00 86.50 82 ALA A C 1
ATOM 677 O O . ALA A 1 82 ? 16.704 0.165 6.491 1.00 86.50 82 ALA A O 1
ATOM 678 N N . THR A 1 83 ? 16.900 2.004 5.230 1.00 87.44 83 THR A N 1
ATOM 679 C CA . THR A 1 83 ? 15.468 2.332 5.241 1.00 87.44 83 THR A CA 1
ATOM 680 C C . THR A 1 83 ? 14.637 1.344 4.420 1.00 87.44 83 THR A C 1
ATOM 682 O O . THR A 1 83 ? 13.591 0.898 4.888 1.00 87.44 83 THR A O 1
ATOM 685 N N . SER A 1 84 ? 15.070 0.993 3.204 1.00 88.25 84 SER A N 1
ATOM 686 C CA . SER A 1 84 ? 14.336 0.043 2.355 1.00 88.25 84 SER A CA 1
ATOM 687 C C . SER A 1 84 ? 14.365 -1.371 2.932 1.00 88.25 84 SER A C 1
ATOM 689 O O . SER A 1 84 ? 13.336 -2.036 2.919 1.00 88.25 84 SER A O 1
ATOM 691 N N . GLU A 1 85 ? 15.496 -1.801 3.495 1.00 89.75 85 GLU A N 1
ATOM 692 C CA . GLU A 1 85 ? 15.638 -3.095 4.173 1.00 89.75 85 GLU A CA 1
ATOM 693 C C . GLU A 1 85 ? 14.722 -3.187 5.395 1.00 89.75 85 GLU A C 1
ATOM 695 O O . GLU A 1 85 ? 13.913 -4.107 5.493 1.00 89.75 85 GLU A O 1
ATOM 700 N N . SER A 1 86 ? 14.762 -2.178 6.275 1.00 92.00 86 SER A N 1
ATOM 701 C CA . SER A 1 86 ? 13.890 -2.124 7.452 1.00 92.00 86 SER A CA 1
ATOM 702 C C . SER A 1 86 ? 12.406 -2.152 7.071 1.00 92.00 86 SER A C 1
ATOM 704 O O . SER A 1 86 ? 11.603 -2.815 7.729 1.00 92.00 86 SER A O 1
ATOM 706 N N . MET A 1 87 ? 12.021 -1.468 5.989 1.00 93.12 87 MET A N 1
ATOM 707 C CA . MET A 1 87 ? 10.643 -1.487 5.493 1.00 93.12 87 MET A CA 1
ATOM 708 C C . MET A 1 87 ? 10.266 -2.853 4.905 1.00 93.12 87 MET A C 1
ATOM 710 O O . MET A 1 87 ? 9.173 -3.347 5.179 1.00 93.12 87 MET A O 1
ATOM 714 N N . MET A 1 88 ? 11.152 -3.486 4.136 1.00 93.25 88 MET A N 1
ATOM 715 C CA . MET A 1 88 ? 10.920 -4.827 3.595 1.00 93.25 88 MET A CA 1
ATOM 716 C C . MET A 1 88 ? 10.760 -5.866 4.707 1.00 93.25 88 MET A C 1
ATOM 718 O O . MET A 1 88 ? 9.830 -6.666 4.647 1.00 93.25 88 MET A O 1
ATOM 722 N N . GLU A 1 89 ? 11.597 -5.819 5.744 1.00 93.31 89 GLU A N 1
ATOM 723 C CA . GLU A 1 89 ? 11.505 -6.713 6.902 1.00 93.31 89 GLU A CA 1
ATOM 724 C C . GLU A 1 89 ? 10.209 -6.472 7.685 1.00 93.31 89 GLU A C 1
ATOM 726 O O . GLU A 1 89 ? 9.429 -7.399 7.915 1.00 93.31 89 GLU A O 1
ATOM 731 N N . LYS A 1 90 ? 9.921 -5.205 8.018 1.00 94.19 90 LYS A N 1
ATOM 732 C CA . LYS A 1 90 ? 8.715 -4.811 8.760 1.00 94.19 90 LYS A CA 1
ATOM 733 C C . LYS A 1 90 ? 7.435 -5.302 8.089 1.00 94.19 90 LYS A C 1
ATOM 735 O O . LYS A 1 90 ? 6.499 -5.716 8.773 1.00 94.19 90 LYS A O 1
ATOM 740 N N . TYR A 1 91 ? 7.385 -5.227 6.763 1.00 95.50 91 TYR A N 1
ATOM 741 C CA . TYR A 1 91 ? 6.210 -5.598 5.984 1.00 95.50 91 TYR A CA 1
ATOM 742 C C . TYR A 1 91 ? 6.301 -6.989 5.349 1.00 95.50 91 TYR A C 1
ATOM 744 O O . TYR A 1 91 ? 5.372 -7.367 4.635 1.00 95.50 91 TYR A O 1
ATOM 752 N N . LYS A 1 92 ? 7.353 -7.767 5.637 1.00 94.31 92 LYS A N 1
ATOM 753 C CA . LYS A 1 92 ? 7.583 -9.121 5.103 1.00 94.31 92 LYS A CA 1
ATOM 754 C C . LYS A 1 92 ? 7.476 -9.171 3.575 1.00 94.31 92 LYS A C 1
ATOM 756 O O . LYS A 1 92 ? 6.645 -9.878 3.010 1.00 94.31 92 LYS A O 1
ATOM 761 N N . VAL A 1 93 ? 8.254 -8.329 2.906 1.00 93.62 93 VAL A N 1
ATOM 762 C CA . VAL A 1 93 ? 8.301 -8.254 1.442 1.00 93.62 93 VAL A CA 1
ATOM 763 C C . VAL A 1 93 ? 9.286 -9.297 0.923 1.00 93.62 93 VAL A C 1
ATOM 765 O O . VAL A 1 93 ? 10.491 -9.148 1.096 1.00 93.62 93 VAL A O 1
ATOM 768 N N . GLU A 1 94 ? 8.767 -10.338 0.275 1.00 90.00 94 GLU A N 1
ATOM 769 C CA . GLU A 1 94 ? 9.561 -11.467 -0.241 1.00 90.00 94 GLU A CA 1
ATOM 770 C C . GLU A 1 94 ? 9.815 -11.389 -1.758 1.00 90.00 94 GLU A C 1
ATOM 772 O O . GLU A 1 94 ? 10.644 -12.118 -2.296 1.00 90.00 94 GLU A O 1
ATOM 777 N N . GLY A 1 95 ? 9.119 -10.494 -2.466 1.00 89.38 95 GLY A N 1
ATOM 778 C CA . GLY A 1 95 ? 9.226 -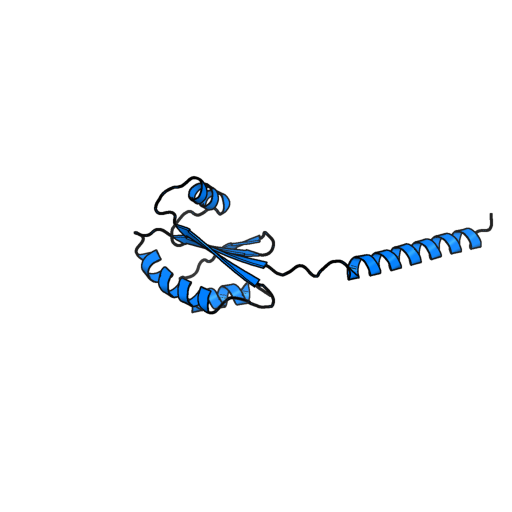10.355 -3.917 1.00 89.38 95 GLY A CA 1
ATOM 779 C C . GLY A 1 95 ? 8.713 -9.016 -4.438 1.00 89.38 95 GLY A C 1
ATOM 780 O O . GLY A 1 95 ? 8.127 -8.218 -3.703 1.00 89.38 95 GLY A O 1
ATOM 781 N N . PHE A 1 96 ? 8.937 -8.763 -5.729 1.00 91.75 96 PHE A N 1
ATOM 782 C CA . PHE A 1 96 ? 8.570 -7.504 -6.380 1.00 91.75 96 PHE A CA 1
ATOM 783 C C . PHE A 1 96 ? 7.769 -7.738 -7.670 1.00 91.75 96 PHE A C 1
ATOM 785 O O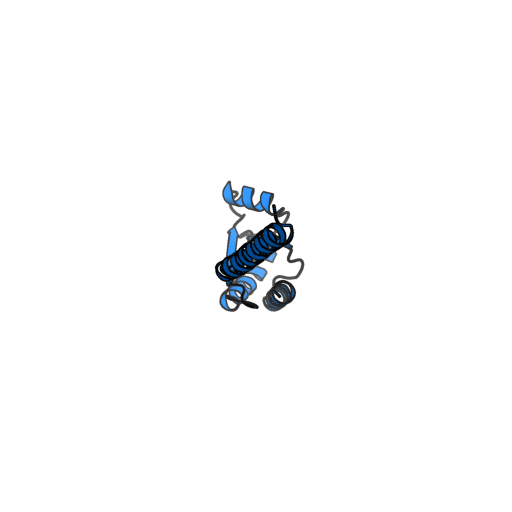 . PHE A 1 96 ? 8.129 -8.621 -8.453 1.00 91.75 96 PHE A O 1
ATOM 792 N N . PRO A 1 97 ? 6.763 -6.897 -7.973 1.00 93.44 97 PRO A N 1
ATOM 793 C CA . PRO A 1 97 ? 6.232 -5.836 -7.115 1.00 93.44 97 PRO A CA 1
ATOM 794 C C . PRO A 1 97 ? 5.415 -6.394 -5.940 1.00 93.44 97 PRO A C 1
ATOM 796 O O . PRO A 1 97 ? 4.730 -7.398 -6.096 1.00 93.44 97 PRO A O 1
ATOM 799 N N . THR A 1 98 ? 5.426 -5.693 -4.805 1.00 95.31 98 THR A N 1
ATOM 800 C CA . THR A 1 98 ? 4.526 -5.967 -3.671 1.00 95.31 98 THR A CA 1
ATOM 801 C C . THR A 1 98 ? 3.759 -4.699 -3.314 1.00 95.31 98 THR A C 1
ATOM 803 O O . THR A 1 98 ? 4.358 -3.634 -3.163 1.00 95.31 98 THR A O 1
ATOM 806 N N . ILE A 1 99 ? 2.435 -4.804 -3.174 1.00 96.81 99 ILE A N 1
ATOM 807 C CA . ILE A 1 99 ? 1.562 -3.702 -2.751 1.00 96.81 99 ILE A CA 1
ATOM 808 C C . ILE A 1 99 ? 0.902 -4.085 -1.431 1.00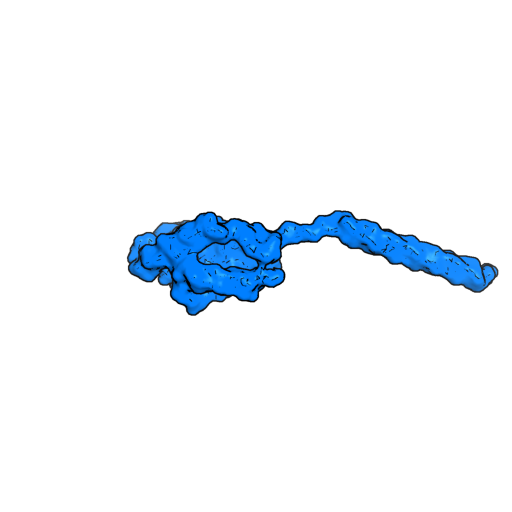 96.81 99 ILE A C 1
ATOM 810 O O . ILE A 1 99 ? 0.388 -5.193 -1.289 1.00 96.81 99 ILE A O 1
ATOM 814 N N . LYS A 1 100 ? 0.909 -3.164 -0.469 1.00 96.88 100 LYS A N 1
ATOM 815 C CA . LYS A 1 100 ? 0.246 -3.336 0.828 1.00 96.88 100 LYS A CA 1
ATOM 816 C C . LYS A 1 100 ? -0.575 -2.105 1.170 1.00 96.88 100 LYS A C 1
ATOM 818 O O . LYS A 1 100 ? -0.222 -0.994 0.783 1.00 96.88 100 LYS A O 1
ATOM 823 N N . LEU A 1 101 ? -1.657 -2.306 1.910 1.00 97.12 101 LEU A N 1
ATOM 824 C CA . LEU A 1 101 ? -2.521 -1.243 2.413 1.00 97.12 101 LEU A CA 1
ATOM 825 C C . LEU A 1 101 ? -2.554 -1.288 3.939 1.00 97.12 101 LEU A C 1
ATOM 827 O O . LEU A 1 101 ? -2.902 -2.305 4.532 1.00 97.12 101 LEU A O 1
ATOM 831 N N . VAL A 1 102 ? -2.204 -0.180 4.578 1.00 96.06 102 VAL A N 1
ATOM 832 C CA . VAL A 1 102 ? -2.198 -0.022 6.030 1.00 96.06 102 VAL A CA 1
ATOM 833 C C . VAL A 1 102 ? -3.385 0.838 6.443 1.00 96.06 102 VAL A C 1
ATOM 835 O O . VAL A 1 102 ? -3.501 1.986 6.028 1.00 96.06 102 VAL A O 1
ATOM 838 N N . VAL A 1 103 ? -4.268 0.302 7.283 1.00 93.94 103 VAL A N 1
ATOM 839 C CA . VAL A 1 103 ? -5.474 0.994 7.764 1.00 93.94 103 VAL A CA 1
ATOM 840 C C . VAL A 1 103 ? -5.567 0.810 9.268 1.00 93.94 103 VAL A C 1
ATOM 842 O O . VAL A 1 103 ? -5.711 -0.314 9.749 1.00 93.94 103 VAL A O 1
ATOM 845 N N . ASN A 1 104 ? -5.494 1.905 10.029 1.00 88.50 104 ASN A N 1
ATOM 846 C CA . ASN A 1 104 ? -5.570 1.875 11.497 1.00 88.50 104 ASN A CA 1
ATOM 847 C C . ASN A 1 104 ? -4.612 0.841 12.137 1.00 88.50 104 ASN A C 1
ATOM 849 O O . ASN A 1 104 ? -4.987 0.127 13.066 1.00 88.50 104 ASN A O 1
ATOM 853 N N . GLY A 1 105 ? -3.394 0.715 11.598 1.00 87.50 105 GLY A N 1
ATOM 854 C CA . GLY A 1 105 ? -2.372 -0.228 12.071 1.00 87.50 105 GLY A CA 1
ATOM 855 C C . GLY A 1 105 ? -2.534 -1.679 11.597 1.00 87.50 105 GLY A C 1
ATOM 856 O O . GLY A 1 105 ? -1.658 -2.494 11.871 1.00 87.50 105 GLY A O 1
ATOM 857 N N . LYS A 1 106 ? -3.607 -2.016 10.869 1.00 93.00 106 LYS A N 1
ATOM 858 C CA . LYS A 1 106 ? -3.755 -3.315 10.194 1.00 93.00 106 LYS A CA 1
ATOM 859 C C . LYS A 1 106 ? -3.165 -3.254 8.793 1.00 93.00 106 LYS A C 1
ATOM 861 O O . LYS A 1 106 ? -3.371 -2.262 8.101 1.00 93.00 106 LYS A O 1
ATOM 866 N N . VAL A 1 107 ? -2.480 -4.317 8.382 1.00 95.81 107 VAL A N 1
ATOM 867 C CA . VAL A 1 107 ? -1.876 -4.455 7.051 1.00 95.81 107 VAL A CA 1
ATOM 868 C C . VAL A 1 107 ? -2.704 -5.439 6.231 1.00 95.81 107 VAL A C 1
ATOM 870 O O . VAL A 1 107 ? -3.038 -6.514 6.725 1.00 95.81 107 VAL A O 1
ATOM 873 N N . TYR A 1 108 ? -3.029 -5.059 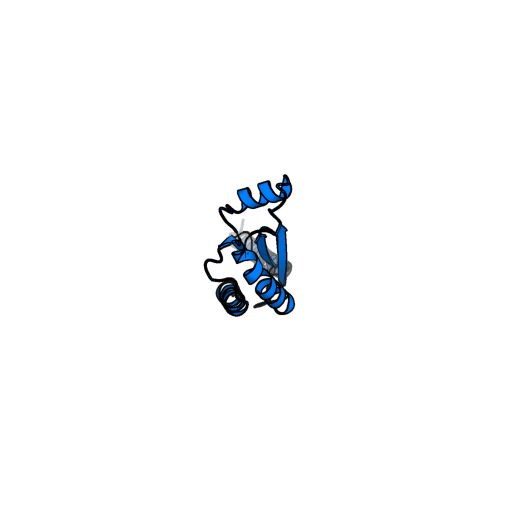5.000 1.00 96.44 108 TYR A N 1
ATOM 874 C CA . TYR A 1 108 ? -3.717 -5.881 4.012 1.00 96.44 108 TYR A CA 1
ATOM 875 C C . TYR A 1 108 ? -2.803 -6.085 2.809 1.00 96.44 108 TYR A C 1
ATOM 877 O O . TYR A 1 108 ? -2.282 -5.111 2.253 1.00 96.44 108 TYR A O 1
ATOM 885 N N . ASP A 1 109 ? -2.631 -7.340 2.414 1.00 95.69 109 ASP A N 1
ATOM 886 C CA . ASP A 1 109 ? -1.839 -7.725 1.252 1.00 95.69 109 ASP A CA 1
ATOM 887 C C . ASP A 1 109 ? -2.682 -7.654 -0.023 1.00 95.69 109 ASP A C 1
ATOM 889 O O . ASP A 1 109 ? -3.875 -7.971 -0.027 1.00 95.69 109 ASP A O 1
ATOM 893 N N . PHE A 1 110 ? -2.070 -7.174 -1.104 1.00 95.88 110 PHE A N 1
ATOM 894 C CA . PHE A 1 110 ? -2.691 -7.144 -2.420 1.00 95.88 110 PHE A CA 1
ATOM 895 C C . PHE A 1 110 ? -2.140 -8.282 -3.285 1.00 95.88 110 PHE A C 1
ATOM 897 O O . PHE A 1 110 ? -1.026 -8.199 -3.799 1.00 95.88 110 PHE A O 1
ATOM 904 N N . ASP A 1 111 ? -2.967 -9.306 -3.498 1.00 93.00 111 ASP A N 1
ATOM 905 C CA . ASP A 1 111 ? -2.557 -10.566 -4.143 1.00 93.00 111 ASP A CA 1
ATOM 906 C C . ASP A 1 111 ? -3.015 -10.688 -5.608 1.00 93.00 111 ASP A C 1
ATOM 908 O O . ASP A 1 111 ? -3.055 -11.772 -6.190 1.00 93.00 111 ASP A O 1
ATOM 912 N N . SER A 1 112 ? -3.422 -9.577 -6.225 1.00 93.06 112 SER A N 1
ATOM 913 C CA . SER A 1 112 ? -3.920 -9.542 -7.605 1.00 93.06 112 SER A CA 1
ATOM 914 C C . SER A 1 112 ? -2.933 -8.872 -8.558 1.00 93.06 112 SER A C 1
ATOM 916 O O . SER A 1 112 ? -1.976 -8.218 -8.157 1.00 93.06 112 SER A O 1
ATOM 918 N N . LYS A 1 113 ? -3.171 -8.991 -9.871 1.00 93.19 113 LYS A N 1
ATOM 919 C CA . LYS A 1 113 ? -2.385 -8.238 -10.859 1.00 93.19 113 LYS A CA 1
ATOM 920 C C . LYS A 1 113 ? -2.556 -6.728 -10.599 1.00 93.19 113 LYS A C 1
ATOM 922 O O . LYS A 1 113 ? -3.712 -6.299 -10.526 1.00 93.19 113 LYS A O 1
ATOM 927 N N . PRO A 1 114 ? -1.476 -5.925 -10.514 1.00 92.88 114 PRO A N 1
ATOM 928 C CA . PRO A 1 114 ? -1.520 -4.498 -10.173 1.00 92.88 114 PRO A CA 1
ATOM 929 C C . PRO A 1 114 ? -2.003 -3.647 -11.353 1.00 92.88 114 PRO A C 1
ATOM 931 O O . PRO A 1 114 ? -1.271 -2.838 -11.911 1.00 92.88 114 PRO A O 1
ATOM 934 N N . THR A 1 115 ? -3.246 -3.877 -11.761 1.00 94.88 115 THR A N 1
ATOM 935 C CA . THR A 1 115 ? -3.985 -3.023 -12.690 1.00 94.88 115 THR A CA 1
ATOM 936 C C . THR A 1 115 ? -4.782 -2.007 -11.887 1.00 94.88 115 THR A C 1
ATOM 938 O O . THR A 1 115 ? -5.227 -2.301 -10.774 1.00 94.88 115 T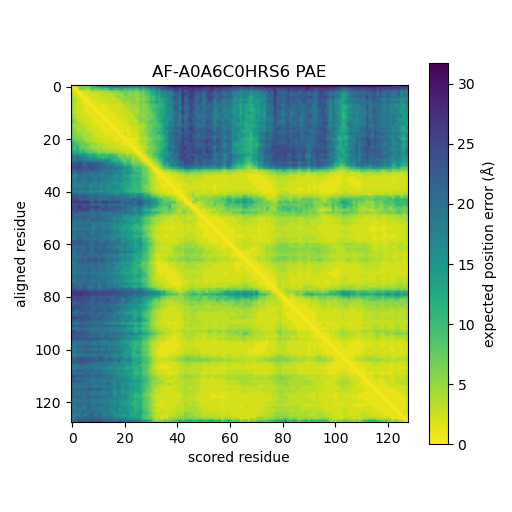HR A O 1
ATOM 941 N N . LYS A 1 116 ? -5.021 -0.828 -12.457 1.00 93.94 116 LYS A N 1
ATOM 942 C CA . LYS A 1 116 ? -5.840 0.219 -11.847 1.00 93.94 116 LYS A CA 1
ATOM 943 C C . LYS A 1 116 ? -7.194 -0.325 -11.392 1.00 93.94 116 LYS A C 1
ATOM 945 O O . LYS A 1 116 ? -7.612 -0.061 -10.272 1.00 93.94 116 LYS A O 1
ATOM 950 N N . GLN A 1 117 ? -7.846 -1.132 -12.230 1.00 95.00 117 GLN A N 1
ATOM 951 C CA . GLN A 1 117 ? -9.143 -1.730 -11.913 1.00 95.00 117 GLN A CA 1
ATOM 952 C C . GLN A 1 117 ? -9.086 -2.598 -10.649 1.00 95.00 117 GLN A C 1
ATOM 954 O O . GLN A 1 117 ? -9.916 -2.427 -9.755 1.00 95.00 117 GLN A O 1
ATOM 959 N N . ASN A 1 118 ? -8.102 -3.494 -10.549 1.00 96.44 118 ASN A N 1
ATOM 960 C CA . ASN A 1 118 ? -7.967 -4.378 -9.392 1.00 96.44 118 ASN A CA 1
ATOM 961 C C . ASN A 1 118 ? -7.628 -3.594 -8.118 1.00 96.44 118 ASN A C 1
ATOM 963 O O . ASN A 1 118 ? -8.144 -3.911 -7.050 1.00 96.44 118 ASN A O 1
ATOM 967 N N . LEU A 1 119 ? -6.804 -2.548 -8.226 1.00 96.25 119 LEU A N 1
ATOM 968 C CA . LEU A 1 119 ? -6.463 -1.670 -7.103 1.00 96.25 119 LEU A CA 1
ATOM 969 C C . LEU A 1 119 ? -7.685 -0.891 -6.600 1.00 96.25 119 LEU A C 1
ATOM 971 O O . LEU A 1 119 ? -7.925 -0.823 -5.394 1.00 96.25 119 LEU A O 1
ATOM 975 N N . THR A 1 120 ? -8.505 -0.370 -7.516 1.00 94.62 120 THR A N 1
ATOM 976 C CA . THR A 1 120 ? -9.770 0.293 -7.179 1.00 94.62 120 THR A CA 1
ATOM 977 C C . THR A 1 120 ? -10.755 -0.670 -6.513 1.00 94.62 120 THR A C 1
ATOM 979 O O . THR A 1 120 ? -11.397 -0.317 -5.527 1.00 94.62 120 THR A O 1
ATOM 982 N N . GLN A 1 121 ? -10.872 -1.903 -7.004 1.00 95.44 121 GLN A N 1
ATOM 983 C CA . GLN A 1 121 ? -11.726 -2.909 -6.365 1.00 95.44 121 GLN A CA 1
ATOM 984 C C . GLN A 1 121 ? -11.221 -3.273 -4.966 1.00 95.44 121 GLN A C 1
ATOM 986 O O . GLN A 1 121 ? -12.005 -3.329 -4.020 1.00 95.44 121 GLN A O 1
ATOM 991 N N . PHE A 1 122 ? -9.911 -3.463 -4.820 1.00 95.94 122 PHE A N 1
ATOM 992 C CA . PHE A 1 122 ? -9.287 -3.791 -3.545 1.00 95.94 122 PHE A CA 1
ATOM 993 C C . PHE A 1 122 ? -9.538 -2.714 -2.483 1.00 95.94 122 PHE A C 1
ATOM 995 O O . PHE A 1 122 ? -9.980 -3.036 -1.378 1.00 95.94 122 PHE A O 1
ATOM 1002 N N . VAL A 1 123 ? -9.324 -1.435 -2.818 1.00 94.69 123 VAL A N 1
ATOM 1003 C CA . VAL A 1 123 ? -9.530 -0.339 -1.860 1.00 94.69 123 VAL A CA 1
ATOM 1004 C C . VAL A 1 123 ? -11.000 -0.186 -1.473 1.00 94.69 123 VAL A C 1
ATOM 1006 O O . VAL A 1 123 ? -11.294 -0.025 -0.292 1.00 94.69 123 VAL A O 1
ATOM 1009 N N . ASN A 1 124 ? -11.926 -0.322 -2.427 1.00 93.12 124 ASN A N 1
ATOM 1010 C CA . ASN A 1 124 ? -13.361 -0.210 -2.161 1.00 93.12 124 ASN A CA 1
ATOM 1011 C C . ASN A 1 124 ? -13.881 -1.349 -1.274 1.00 93.12 124 ASN A C 1
ATOM 1013 O O . ASN A 1 124 ? -14.746 -1.120 -0.434 1.00 93.12 124 ASN A O 1
ATOM 1017 N N . ASN A 1 125 ? -13.340 -2.559 -1.429 1.00 93.12 125 ASN A N 1
ATOM 1018 C CA . ASN A 1 125 ? -13.715 -3.700 -0.593 1.00 93.12 125 ASN A CA 1
ATOM 1019 C C . ASN A 1 125 ? -13.095 -3.614 0.809 1.00 93.12 125 ASN A C 1
ATOM 1021 O O . ASN A 1 125 ? -13.695 -4.061 1.787 1.00 93.12 125 ASN A O 1
ATOM 1025 N N . THR A 1 126 ? -11.896 -3.039 0.919 1.00 93.06 126 THR A N 1
ATOM 1026 C CA . THR A 1 126 ? -11.160 -2.974 2.189 1.00 93.06 126 THR A CA 1
ATOM 1027 C C . THR A 1 126 ? -11.616 -1.806 3.064 1.00 93.06 126 THR A C 1
ATOM 1029 O O . THR A 1 126 ? -11.739 -1.955 4.280 1.00 93.06 126 THR A O 1
ATOM 1032 N N . LEU A 1 127 ? -11.878 -0.641 2.467 1.00 89.75 127 LEU A N 1
ATOM 1033 C CA . LEU A 1 127 ? -12.239 0.582 3.181 1.00 89.75 127 LEU A CA 1
ATOM 1034 C C . LEU A 1 127 ? -13.758 0.764 3.200 1.00 89.75 127 LEU A C 1
ATOM 1036 O O . LEU A 1 127 ? -14.315 1.291 2.244 1.00 89.75 127 LEU A O 1
ATOM 1040 N N . HIS A 1 128 ? -14.419 0.375 4.292 1.00 79.75 128 HIS A N 1
ATOM 1041 C CA . HIS A 1 128 ? -15.858 0.578 4.522 1.00 79.75 128 HIS A CA 1
ATOM 1042 C C . HIS A 1 128 ? -16.164 1.446 5.760 1.00 79.75 128 HIS A C 1
ATOM 1044 O O . HIS A 1 128 ? -15.282 1.655 6.632 1.00 79.75 128 HIS A O 1
#

Mean predicted aligned error: 9.02 Å